Protein AF-A0A821J8G0-F1 (afdb_monomer_lite)

Foldseek 3Di:
DDDDLVVVQVVCVVVVHDRDPSVVSVVVVVVVCCVPPNDPDADPVSVVVVLVVQCDADPDQPDKGWVDWDAFADDDDDPPDPDGGDTDIDMDGNVRVVCVVPDPDDDDDDDDD

Organism: NCBI:txid392032

Structure (mmCIF, N/CA/C/O backbone):
data_AF-A0A821J8G0-F1
#
_entry.id   AF-A0A821J8G0-F1
#
loop_
_atom_site.group_PDB
_atom_site.id
_atom_site.type_symbol
_atom_site.label_atom_id
_atom_site.label_alt_id
_atom_site.label_comp_id
_atom_site.label_asym_id
_atom_site.label_entity_id
_atom_site.label_se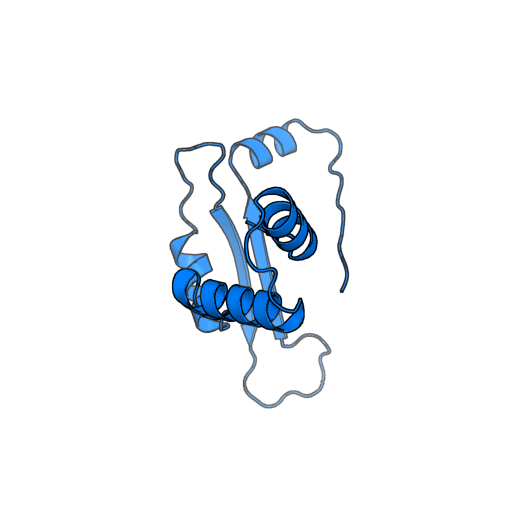q_id
_atom_site.pdbx_PDB_ins_code
_atom_site.Cartn_x
_atom_site.Cartn_y
_atom_site.Cartn_z
_atom_site.occupancy
_atom_site.B_iso_or_equiv
_atom_site.auth_seq_id
_atom_site.auth_comp_id
_atom_site.auth_asym_id
_atom_site.auth_atom_id
_atom_site.pdbx_PDB_model_num
ATOM 1 N N . MET A 1 1 ? -10.419 -1.274 8.152 1.00 43.28 1 MET A N 1
ATOM 2 C CA . MET A 1 1 ? -11.333 -0.496 9.026 1.00 43.28 1 MET A CA 1
ATOM 3 C C . MET A 1 1 ? -10.653 -0.242 10.377 1.00 43.28 1 MET A C 1
ATOM 5 O O . MET A 1 1 ? -10.329 -1.199 11.073 1.00 43.28 1 MET A O 1
ATOM 9 N N . LYS A 1 2 ? -10.337 1.013 10.735 1.00 56.31 2 LYS A N 1
ATOM 10 C CA . LYS A 1 2 ? -9.629 1.349 11.990 1.00 56.31 2 LYS A CA 1
ATOM 11 C C . LYS A 1 2 ? -10.662 1.588 13.095 1.00 56.31 2 LYS A C 1
ATOM 13 O O . LYS A 1 2 ? -11.156 2.695 13.262 1.00 56.31 2 LYS A O 1
ATOM 18 N N . ILE A 1 3 ? -11.048 0.525 13.793 1.00 69.06 3 ILE A N 1
ATOM 19 C CA . ILE A 1 3 ? -12.074 0.598 14.839 1.00 69.06 3 ILE A CA 1
ATOM 20 C C . ILE A 1 3 ? -11.456 1.184 16.117 1.00 69.06 3 ILE A C 1
ATOM 22 O O . ILE A 1 3 ? -10.424 0.694 16.579 1.00 69.06 3 ILE A O 1
ATOM 26 N N . ASN A 1 4 ? -12.067 2.234 16.677 1.00 78.12 4 ASN A N 1
ATOM 27 C CA . ASN A 1 4 ? -11.611 2.880 17.910 1.00 78.12 4 ASN A CA 1
ATOM 28 C C . ASN A 1 4 ? -12.134 2.107 19.140 1.00 78.12 4 ASN A C 1
ATOM 30 O O . ASN A 1 4 ? -13.348 2.086 19.356 1.00 78.12 4 ASN A O 1
ATOM 34 N N . PRO A 1 5 ? -11.259 1.514 19.976 1.00 80.38 5 PRO A N 1
ATOM 35 C CA . PRO A 1 5 ? -11.687 0.738 21.139 1.00 80.38 5 PRO A CA 1
ATOM 36 C C . PRO A 1 5 ? -12.512 1.547 22.143 1.00 80.38 5 PRO A C 1
ATOM 38 O O . PRO A 1 5 ? -13.409 0.991 22.763 1.00 80.38 5 PRO A O 1
ATOM 41 N N . LYS A 1 6 ? -12.249 2.857 22.285 1.00 83.88 6 LYS A N 1
ATOM 42 C CA . LYS A 1 6 ? -13.032 3.723 23.183 1.00 83.88 6 LYS A CA 1
ATOM 43 C C . LYS A 1 6 ? -14.495 3.789 22.751 1.00 83.88 6 LYS A C 1
ATOM 45 O O . LYS A 1 6 ? -15.380 3.578 23.567 1.00 83.88 6 LYS A O 1
ATOM 50 N N . ARG A 1 7 ? -14.724 3.957 21.446 1.00 85.19 7 ARG A N 1
ATOM 51 C CA . ARG A 1 7 ? -16.071 4.067 20.883 1.00 85.19 7 ARG A CA 1
ATOM 52 C C . ARG A 1 7 ? -16.887 2.785 21.053 1.00 85.19 7 ARG A C 1
ATOM 54 O O . ARG A 1 7 ? -18.092 2.852 21.234 1.00 85.19 7 ARG A O 1
ATOM 61 N N . ILE A 1 8 ? -16.243 1.616 21.014 1.00 85.62 8 ILE A N 1
ATOM 62 C CA . ILE A 1 8 ? -16.929 0.341 21.272 1.00 85.62 8 ILE A CA 1
ATOM 63 C C . ILE A 1 8 ? -17.373 0.245 22.734 1.00 85.62 8 ILE A C 1
ATOM 65 O O . ILE A 1 8 ? -18.478 -0.217 22.988 1.00 85.62 8 ILE A O 1
ATOM 69 N N . LEU A 1 9 ? -16.529 0.664 23.684 1.00 89.06 9 LEU A N 1
ATOM 70 C CA . LEU A 1 9 ? -16.881 0.632 25.108 1.00 89.06 9 LEU A CA 1
ATOM 71 C C . LEU A 1 9 ? -18.062 1.562 25.404 1.00 89.06 9 LEU A C 1
ATOM 73 O O . LEU A 1 9 ? -18.997 1.128 26.063 1.00 89.06 9 LEU A O 1
ATOM 77 N N . GLU A 1 10 ? -18.052 2.772 24.836 1.00 89.19 10 GLU A N 1
ATOM 78 C CA . GLU A 1 10 ? -19.171 3.726 24.926 1.00 89.19 10 GLU A CA 1
ATOM 79 C C . GLU A 1 10 ? -20.480 3.108 24.407 1.00 89.19 10 GLU A C 1
ATOM 81 O O . GLU A 1 10 ? -21.496 3.147 25.086 1.00 89.19 10 GLU A O 1
ATOM 86 N N . ILE A 1 11 ? -20.453 2.450 23.241 1.00 88.44 11 ILE A N 1
ATOM 87 C CA . ILE A 1 11 ? -21.650 1.810 22.665 1.00 88.44 11 ILE A CA 1
ATOM 88 C C . ILE A 1 11 ? -22.141 0.629 23.519 1.00 88.44 11 ILE A C 1
ATOM 90 O O . ILE A 1 11 ? -23.343 0.373 23.584 1.00 88.44 11 ILE A O 1
ATOM 94 N N . LEU A 1 12 ? -21.235 -0.136 24.137 1.00 88.75 12 LEU A N 1
ATOM 95 C CA . L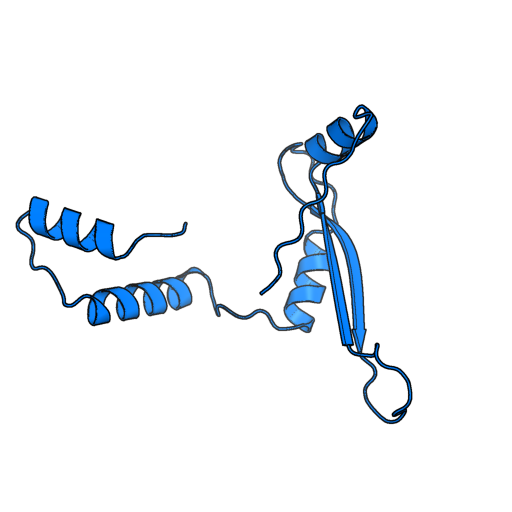EU A 1 12 ? -21.618 -1.236 25.029 1.00 88.75 12 LEU A CA 1
ATOM 96 C C . LEU A 1 12 ? -22.308 -0.706 26.290 1.00 88.75 12 LEU A C 1
ATOM 98 O O . LEU A 1 12 ? -23.310 -1.283 26.711 1.00 88.75 12 LEU A O 1
ATOM 102 N N . GLU A 1 13 ? -21.812 0.406 26.831 1.00 89.31 13 GLU A N 1
ATOM 103 C CA . GLU A 1 13 ? -22.399 1.103 27.976 1.00 89.31 13 GLU A CA 1
ATOM 104 C C . GLU A 1 13 ? -23.776 1.695 27.633 1.00 89.31 13 GLU A C 1
ATOM 106 O O . GLU A 1 13 ? -24.748 1.421 28.333 1.00 89.31 13 GLU A O 1
ATOM 111 N N . GLU A 1 14 ? -23.898 2.392 26.496 1.00 90.62 14 GLU A N 1
ATOM 112 C CA . GLU A 1 14 ? -25.169 2.933 25.982 1.00 90.62 14 GLU A CA 1
ATOM 113 C C . GLU A 1 14 ? -26.236 1.844 25.779 1.00 90.62 14 GLU A C 1
ATOM 115 O O . GLU A 1 14 ? -27.429 2.087 25.957 1.00 90.62 14 GLU A O 1
ATOM 120 N N . LYS A 1 15 ? -25.822 0.624 25.415 1.00 90.31 15 LYS A N 1
ATOM 121 C CA . LYS A 1 15 ? -26.721 -0.523 25.207 1.00 90.31 15 LYS A CA 1
ATOM 122 C C . LYS A 1 15 ? -27.018 -1.321 26.479 1.00 90.31 15 LYS A C 1
ATOM 124 O O . LYS A 1 15 ? -27.704 -2.339 26.389 1.00 90.31 15 LYS A O 1
ATOM 129 N N . GLY A 1 16 ? -26.496 -0.908 27.637 1.00 88.00 16 GLY A N 1
ATOM 130 C CA . GLY A 1 16 ? -26.658 -1.631 28.902 1.00 88.00 16 GLY A CA 1
ATOM 131 C C . GLY A 1 16 ? -26.019 -3.024 28.898 1.00 88.00 16 GLY A C 1
ATOM 132 O O . GLY A 1 16 ? -26.424 -3.898 29.662 1.00 88.00 16 GLY A O 1
ATOM 133 N N . LEU A 1 17 ? -25.048 -3.262 28.011 1.00 87.44 17 LEU A N 1
ATOM 134 C CA . LEU A 1 17 ? -24.320 -4.523 27.919 1.00 87.44 17 LEU A CA 1
ATOM 135 C C . LEU A 1 17 ? -23.108 -4.502 28.854 1.00 87.44 17 LEU A C 1
ATOM 137 O O . LEU A 1 17 ? -22.575 -3.451 29.200 1.00 87.44 17 LEU A O 1
ATOM 141 N N . HIS A 1 18 ? -22.636 -5.686 29.247 1.00 86.75 18 HIS A N 1
ATOM 142 C CA . HIS A 1 18 ? -21.439 -5.797 30.074 1.00 86.75 18 HIS A CA 1
ATOM 143 C C . HIS A 1 18 ? -20.224 -5.176 29.365 1.00 86.75 18 HIS A C 1
ATOM 145 O O . HIS A 1 18 ? -19.831 -5.623 28.285 1.00 86.75 18 HIS A O 1
ATOM 151 N N . VAL A 1 19 ? -19.619 -4.162 29.989 1.00 84.81 19 VAL A N 1
ATOM 152 C CA . VAL A 1 19 ? -18.452 -3.453 29.456 1.00 84.81 19 VAL A CA 1
ATOM 153 C C . VAL A 1 19 ? -17.172 -4.186 29.888 1.00 84.81 19 VAL A C 1
ATOM 155 O O . VAL A 1 19 ? -16.826 -4.169 31.072 1.00 84.81 19 VAL A O 1
ATOM 158 N N . PRO A 1 20 ? -16.439 -4.840 28.965 1.00 87.19 2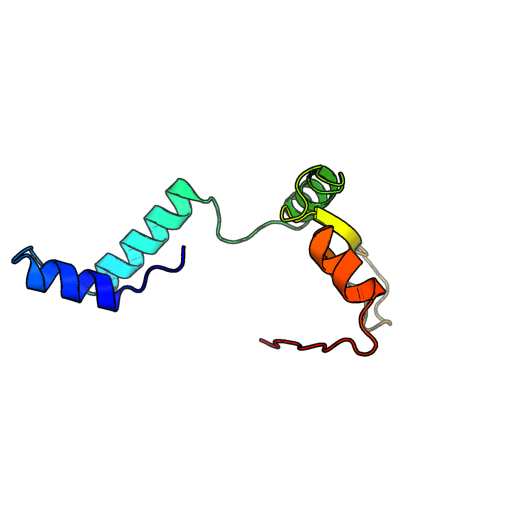0 PRO A N 1
ATOM 159 C CA . PRO A 1 20 ? -15.191 -5.516 29.298 1.00 87.19 20 PRO A CA 1
ATOM 160 C C . PRO A 1 20 ? -14.085 -4.500 29.614 1.00 87.19 20 PRO A C 1
ATOM 162 O O . PRO A 1 20 ? -14.124 -3.343 29.187 1.00 87.19 20 PRO A O 1
ATOM 165 N N . LYS A 1 21 ? -13.015 -4.937 30.292 1.00 88.31 21 LYS A N 1
ATOM 166 C CA . LYS A 1 21 ? -11.838 -4.078 30.493 1.00 88.31 21 LYS A CA 1
ATOM 167 C C . LYS A 1 21 ? -11.243 -3.696 29.136 1.00 88.31 21 LYS A C 1
ATOM 169 O O . LYS A 1 21 ? -11.102 -4.534 28.245 1.00 88.31 21 LYS A O 1
ATOM 174 N N . LYS A 1 22 ? -10.775 -2.452 28.999 1.00 84.06 22 LYS A N 1
ATOM 175 C CA . LYS A 1 22 ? -10.140 -1.939 27.767 1.00 84.06 22 LYS A CA 1
ATOM 176 C C . LYS A 1 22 ? -9.036 -2.858 27.217 1.00 84.06 22 LYS A C 1
ATOM 178 O O . LYS A 1 22 ? -8.902 -2.990 26.000 1.00 84.06 22 LYS A O 1
ATOM 183 N N . GLN A 1 23 ? -8.269 -3.509 28.095 1.00 85.81 23 GLN A N 1
ATOM 184 C CA . GLN A 1 23 ? -7.254 -4.496 27.706 1.00 85.81 23 GLN A CA 1
ATOM 185 C C . GLN A 1 23 ? -7.869 -5.730 27.032 1.00 85.81 23 GLN A C 1
ATOM 187 O O . GLN A 1 23 ? -7.383 -6.140 25.986 1.00 85.81 23 GLN A O 1
ATOM 192 N N . GLN A 1 24 ? -8.965 -6.275 27.569 1.00 87.56 24 GLN A N 1
ATOM 193 C CA . GLN A 1 24 ? -9.656 -7.432 26.990 1.00 87.56 24 GLN A CA 1
ATOM 194 C C . GLN A 1 24 ? -10.201 -7.106 25.599 1.00 87.56 24 GLN A C 1
ATOM 196 O O . GLN A 1 24 ? -10.012 -7.886 24.670 1.00 87.56 24 GLN A O 1
ATOM 201 N N . LEU A 1 25 ? -10.796 -5.920 25.433 1.00 87.81 25 LEU A N 1
ATOM 202 C CA . LEU A 1 25 ? -11.266 -5.464 24.127 1.00 87.81 25 LEU A CA 1
ATOM 203 C C . LEU A 1 25 ? -10.108 -5.284 23.137 1.00 87.81 25 LEU A C 1
ATOM 205 O O . LEU A 1 25 ? -10.206 -5.705 21.991 1.00 87.81 25 LEU A O 1
ATOM 209 N N . SER A 1 26 ? -9.000 -4.684 23.572 1.00 84.81 26 SER A N 1
ATOM 210 C CA . SER A 1 26 ? -7.817 -4.501 22.722 1.00 84.81 26 SER A CA 1
ATOM 211 C C . SER A 1 26 ? -7.252 -5.843 22.258 1.00 84.81 26 SER A C 1
ATOM 213 O O . SER A 1 26 ? -7.039 -6.033 21.062 1.00 84.81 26 SER A O 1
ATOM 215 N N . SER A 1 27 ? -7.084 -6.797 23.177 1.00 86.44 27 SER A N 1
ATOM 216 C CA . SER A 1 27 ? -6.620 -8.150 22.863 1.00 86.44 27 SER A CA 1
ATOM 217 C C . SER A 1 27 ? -7.580 -8.888 21.933 1.00 86.44 27 SER A C 1
ATOM 219 O O . SER A 1 27 ? -7.131 -9.521 20.980 1.00 86.44 27 SER A O 1
ATOM 221 N N . TYR A 1 28 ? -8.891 -8.757 22.153 1.00 86.44 28 TYR A N 1
ATOM 222 C CA . TYR A 1 28 ? -9.917 -9.321 21.277 1.00 86.44 28 TYR A CA 1
ATOM 223 C C . TYR A 1 28 ? -9.867 -8.721 19.869 1.00 86.44 28 TYR A C 1
ATOM 225 O O . TYR A 1 28 ? -9.902 -9.444 18.884 1.00 86.44 28 TYR A O 1
ATOM 233 N N . LEU A 1 29 ? -9.723 -7.401 19.737 1.00 85.06 29 LEU A N 1
ATOM 234 C CA . LEU A 1 29 ? -9.608 -6.757 18.426 1.00 85.06 29 LEU A CA 1
ATOM 235 C C . LEU A 1 29 ? -8.314 -7.149 17.704 1.00 85.06 29 LEU A C 1
ATOM 237 O O . LEU A 1 29 ? -8.319 -7.274 16.481 1.00 85.06 29 LEU A O 1
ATOM 241 N N . ILE A 1 30 ? -7.215 -7.349 18.436 1.00 82.31 30 ILE A N 1
ATOM 242 C CA . ILE A 1 30 ? -5.952 -7.845 17.875 1.00 82.31 30 ILE A CA 1
ATOM 243 C C . ILE A 1 30 ? -6.117 -9.285 17.382 1.00 82.31 30 ILE A C 1
ATOM 245 O O . ILE A 1 30 ? -5.727 -9.579 16.253 1.00 82.31 30 ILE A O 1
ATOM 249 N N . SER A 1 31 ? -6.704 -10.173 18.190 1.00 83.00 31 SER A N 1
ATOM 250 C CA . SER A 1 31 ? -6.916 -11.572 17.800 1.00 83.00 31 SER A CA 1
ATOM 251 C C . SER A 1 31 ? -7.894 -11.692 16.635 1.00 83.00 31 SER A C 1
ATOM 253 O O . SER A 1 31 ? -7.644 -12.443 15.698 1.00 83.00 31 SER A O 1
ATOM 255 N N . LEU A 1 32 ? -8.956 -10.888 16.635 1.00 83.62 32 LEU A N 1
ATOM 256 C CA . LEU A 1 32 ? -9.924 -10.817 15.550 1.00 83.62 32 LEU A CA 1
ATOM 257 C C . LEU A 1 32 ? -9.267 -10.292 14.270 1.00 83.62 32 LEU A C 1
ATOM 259 O O . LEU A 1 32 ? -9.489 -10.845 13.199 1.00 83.62 32 LEU A O 1
ATOM 263 N N . ARG A 1 33 ? -8.384 -9.291 14.370 1.00 76.75 33 ARG A N 1
ATOM 264 C CA . ARG A 1 33 ? -7.624 -8.808 13.212 1.00 76.75 33 ARG A CA 1
ATOM 265 C C . ARG A 1 33 ? -6.716 -9.896 12.641 1.00 76.75 33 ARG A C 1
ATOM 267 O O . ARG A 1 33 ? -6.764 -10.114 11.441 1.00 76.75 33 ARG A O 1
ATOM 274 N N . LYS A 1 34 ? -5.981 -10.620 13.490 1.00 74.69 34 LYS A N 1
ATOM 275 C CA . LYS A 1 34 ? -5.162 -11.768 13.063 1.00 74.69 34 LYS A CA 1
ATOM 276 C C . LYS A 1 34 ? -5.996 -12.881 12.422 1.00 74.69 34 LYS A C 1
ATOM 278 O O . LYS A 1 34 ? -5.551 -13.491 11.466 1.00 74.69 34 LYS A O 1
ATOM 283 N N . LYS A 1 35 ? -7.202 -13.139 12.941 1.00 78.25 35 LYS A N 1
ATOM 284 C CA . LYS A 1 35 ? -8.093 -14.197 12.443 1.00 78.25 35 LYS A CA 1
ATOM 285 C C . LYS A 1 35 ? -8.659 -13.900 11.052 1.00 78.25 35 LYS A C 1
ATOM 287 O O . LYS A 1 35 ? -8.872 -14.830 10.288 1.00 78.25 35 LYS A O 1
ATOM 292 N N . TYR A 1 36 ? -8.965 -12.636 10.759 1.00 75.00 36 TYR A N 1
ATOM 293 C CA . TYR A 1 36 ? -9.658 -12.253 9.523 1.00 75.00 36 TYR A CA 1
ATOM 294 C C . TYR A 1 36 ? -8.764 -11.590 8.469 1.00 75.00 36 TYR A C 1
ATOM 296 O O . TYR A 1 36 ? -9.164 -11.535 7.312 1.00 75.00 36 TYR A O 1
ATOM 304 N N . TYR A 1 37 ? -7.604 -11.052 8.851 1.00 69.50 37 TYR A N 1
ATOM 305 C CA . TYR A 1 37 ? -6.752 -10.238 7.973 1.00 69.50 37 TYR A CA 1
ATOM 306 C C . TYR A 1 37 ? -5.284 -10.696 7.962 1.00 69.50 37 TYR A C 1
ATOM 308 O O . TYR A 1 37 ? -4.420 -9.910 7.584 1.00 69.50 37 TYR A O 1
ATOM 316 N N . ASP A 1 38 ? -5.020 -11.936 8.389 1.00 66.44 38 ASP A N 1
ATOM 317 C CA . ASP A 1 38 ? -3.685 -12.531 8.531 1.00 66.44 38 ASP A CA 1
ATOM 318 C C . ASP A 1 38 ? -2.715 -11.720 9.416 1.00 66.44 38 ASP A C 1
ATOM 320 O O . ASP A 1 38 ? -3.100 -10.811 10.168 1.00 66.44 38 ASP A O 1
ATOM 324 N N . ALA A 1 39 ? -1.449 -12.144 9.447 1.00 64.38 39 ALA A N 1
ATOM 325 C CA . ALA A 1 39 ? -0.397 -11.490 10.207 1.00 64.38 39 ALA A CA 1
ATOM 326 C C . ALA A 1 39 ? -0.314 -9.996 9.850 1.00 64.38 39 ALA A C 1
ATOM 328 O O . ALA A 1 39 ? -0.362 -9.593 8.695 1.00 64.38 39 ALA A O 1
ATOM 329 N N . SER A 1 40 ? -0.126 -9.143 10.861 1.00 67.00 40 SER A 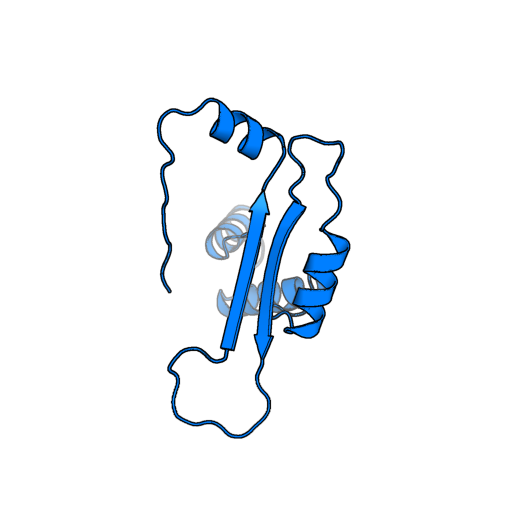N 1
ATOM 330 C CA . SER A 1 40 ? 0.040 -7.692 10.667 1.00 67.00 40 SER A CA 1
ATOM 331 C C . SER A 1 40 ? 1.361 -7.304 9.991 1.00 67.00 40 SER A C 1
ATOM 333 O O . SER A 1 40 ? 1.684 -6.120 9.905 1.00 67.00 40 SER A O 1
ATOM 335 N N . THR A 1 41 ? 2.154 -8.297 9.616 1.00 72.38 41 THR A N 1
ATOM 336 C CA . THR A 1 41 ? 3.487 -8.195 9.042 1.00 72.38 41 THR A CA 1
ATOM 337 C C . THR A 1 41 ? 3.479 -9.017 7.768 1.00 72.38 41 THR A C 1
ATOM 339 O O . THR A 1 41 ? 3.107 -10.185 7.817 1.00 72.38 41 THR A O 1
ATOM 342 N N . ILE A 1 42 ? 3.878 -8.398 6.666 1.00 79.56 42 ILE A N 1
ATOM 343 C CA . ILE A 1 42 ? 4.103 -9.062 5.385 1.00 79.56 42 ILE A CA 1
ATOM 344 C C . ILE A 1 42 ? 5.598 -9.374 5.285 1.00 79.56 42 ILE A C 1
ATOM 346 O O . ILE A 1 42 ? 6.418 -8.526 5.659 1.00 79.56 42 ILE A O 1
ATOM 350 N N . SER A 1 43 ? 5.965 -10.579 4.851 1.00 85.31 43 SER A N 1
ATOM 351 C CA . SER A 1 43 ? 7.365 -10.877 4.528 1.00 85.31 43 SER A CA 1
ATOM 352 C C . SER A 1 43 ? 7.787 -10.148 3.244 1.00 85.31 43 SER A C 1
ATOM 354 O O . SER A 1 43 ? 6.946 -9.649 2.494 1.00 85.31 43 SER A O 1
ATOM 356 N N . LEU A 1 44 ? 9.092 -10.052 2.974 1.00 83.50 44 LEU A N 1
ATOM 357 C CA . LEU A 1 44 ? 9.561 -9.443 1.724 1.00 83.50 44 LEU A CA 1
ATOM 358 C C . LEU A 1 44 ? 9.157 -10.275 0.499 1.00 83.50 44 LEU A C 1
ATOM 360 O O . LEU A 1 44 ? 8.699 -9.697 -0.482 1.00 83.50 44 LEU A O 1
ATOM 364 N N . ASP A 1 45 ? 9.217 -11.605 0.589 1.00 85.19 45 ASP A N 1
ATOM 365 C CA . ASP A 1 45 ? 8.761 -12.505 -0.481 1.00 85.19 45 ASP A CA 1
ATOM 366 C C . ASP A 1 45 ? 7.256 -12.359 -0.742 1.00 85.19 45 ASP A C 1
ATOM 368 O O . ASP A 1 45 ? 6.799 -12.301 -1.885 1.00 85.19 45 ASP A O 1
ATOM 372 N N . GLU A 1 46 ? 6.459 -12.247 0.325 1.00 87.44 46 GLU A N 1
ATOM 373 C CA . GLU A 1 46 ? 5.022 -11.996 0.216 1.00 87.44 46 GLU A CA 1
ATOM 374 C C . GLU A 1 46 ? 4.736 -10.623 -0.399 1.00 87.44 46 GLU A C 1
ATOM 376 O O . GLU A 1 46 ? 3.778 -10.479 -1.165 1.00 87.44 46 GLU A O 1
ATOM 381 N N . LEU A 1 47 ? 5.557 -9.617 -0.081 1.00 88.69 47 LEU A N 1
ATOM 382 C CA . LEU A 1 47 ? 5.454 -8.273 -0.638 1.00 88.69 47 LEU A CA 1
ATOM 383 C C . LEU A 1 47 ? 5.826 -8.248 -2.123 1.00 88.69 47 LEU A C 1
ATOM 385 O O . LEU A 1 47 ? 5.120 -7.594 -2.892 1.00 88.69 47 LEU A O 1
ATOM 389 N N . ASP A 1 48 ? 6.868 -8.969 -2.541 1.00 90.12 48 ASP A N 1
ATOM 390 C CA . ASP A 1 48 ? 7.220 -9.140 -3.956 1.00 90.12 48 ASP A CA 1
ATOM 391 C C . ASP A 1 48 ? 6.076 -9.830 -4.711 1.00 90.12 48 ASP A C 1
ATOM 393 O O . ASP A 1 48 ? 5.524 -9.276 -5.664 1.00 90.12 48 ASP A O 1
ATOM 397 N N . ALA A 1 49 ? 5.597 -10.970 -4.204 1.00 91.19 49 ALA A N 1
ATOM 398 C CA . ALA A 1 49 ? 4.466 -11.686 -4.790 1.00 91.19 49 ALA A CA 1
ATOM 399 C C . ALA A 1 49 ? 3.180 -10.838 -4.827 1.00 91.19 49 ALA A C 1
ATOM 401 O O . ALA A 1 49 ? 2.352 -10.961 -5.737 1.00 91.19 49 ALA A O 1
ATOM 402 N N . TRP A 1 50 ? 2.960 -9.972 -3.835 1.00 91.75 50 TRP A N 1
ATOM 403 C CA . TRP A 1 50 ? 1.852 -9.021 -3.846 1.00 91.75 50 TRP A CA 1
ATOM 404 C C . TRP A 1 50 ? 2.041 -7.944 -4.919 1.00 91.75 50 TRP A C 1
ATOM 406 O O . TRP A 1 50 ? 1.097 -7.686 -5.669 1.00 91.75 50 TRP A O 1
ATOM 416 N N . CYS A 1 51 ? 3.237 -7.363 -5.043 1.00 93.50 51 CYS A N 1
ATOM 417 C CA . CYS A 1 51 ? 3.543 -6.374 -6.074 1.00 93.50 51 CYS A CA 1
ATOM 418 C C . CYS A 1 51 ? 3.331 -6.946 -7.480 1.00 93.50 51 CYS A C 1
ATOM 420 O O . CYS A 1 51 ? 2.650 -6.324 -8.295 1.00 93.50 51 CYS A O 1
ATOM 422 N N . GLN A 1 52 ? 3.820 -8.163 -7.734 1.00 92.69 52 GLN A N 1
ATOM 423 C CA . GLN A 1 52 ? 3.641 -8.861 -9.010 1.00 92.69 52 GLN A CA 1
ATOM 424 C C . GLN A 1 52 ? 2.159 -9.074 -9.340 1.00 92.69 52 GLN A C 1
ATOM 426 O O . GLN A 1 52 ? 1.706 -8.705 -10.424 1.00 92.69 52 GLN A O 1
ATOM 431 N N . ARG A 1 53 ? 1.368 -9.592 -8.389 1.00 93.50 53 ARG A N 1
ATOM 432 C CA . ARG A 1 53 ? -0.073 -9.837 -8.591 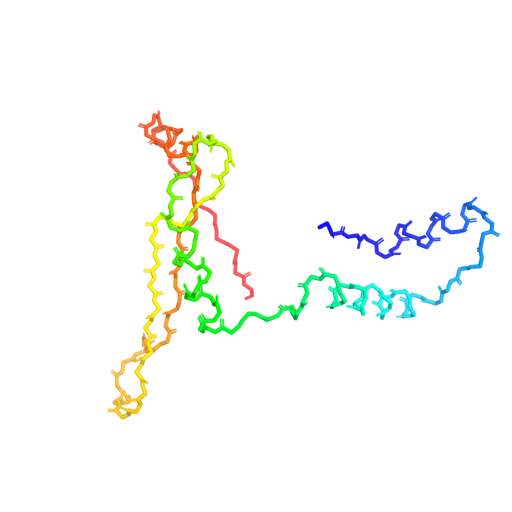1.00 93.50 53 ARG A CA 1
ATOM 433 C C . ARG A 1 53 ? -0.885 -8.567 -8.834 1.00 93.50 53 ARG A C 1
ATOM 435 O O . ARG A 1 53 ? -1.919 -8.630 -9.491 1.00 93.50 53 ARG A O 1
ATOM 442 N N . ASN A 1 54 ? -0.433 -7.430 -8.312 1.00 94.56 54 ASN A N 1
ATOM 443 C CA . ASN A 1 54 ? -1.127 -6.146 -8.425 1.00 94.56 54 ASN A CA 1
ATOM 444 C C . ASN A 1 54 ? -0.482 -5.210 -9.462 1.00 94.56 54 ASN A C 1
ATOM 446 O O . ASN A 1 54 ? -0.767 -4.017 -9.453 1.00 94.56 54 ASN A O 1
ATOM 450 N N . SER A 1 55 ? 0.373 -5.730 -10.347 1.00 94.19 55 SER A N 1
ATOM 451 C CA . SER A 1 55 ? 1.037 -4.955 -11.409 1.00 94.19 55 SER A CA 1
ATOM 452 C C . SER A 1 55 ? 0.178 -4.749 -12.663 1.00 94.19 55 SER A C 1
ATOM 454 O O . SER A 1 55 ? 0.502 -3.928 -13.518 1.00 94.19 55 SER A O 1
ATOM 456 N N . LEU A 1 56 ? -0.931 -5.481 -12.786 1.00 94.81 56 LEU A N 1
ATOM 457 C CA . LEU A 1 56 ? -1.877 -5.325 -13.887 1.00 94.81 56 LEU A CA 1
ATOM 458 C C . LEU A 1 56 ? -2.722 -4.067 -13.690 1.00 94.81 56 LEU A C 1
ATOM 460 O O . LEU A 1 56 ? -3.326 -3.879 -12.633 1.00 94.81 56 LEU A O 1
ATOM 464 N N . ILE A 1 57 ? -2.803 -3.241 -14.736 1.00 94.31 57 ILE A N 1
ATOM 465 C CA . ILE A 1 57 ? -3.627 -2.031 -14.743 1.00 94.31 57 ILE A CA 1
ATOM 466 C C . ILE A 1 57 ? -5.108 -2.442 -14.701 1.00 94.31 57 ILE A C 1
ATOM 468 O O . ILE A 1 57 ? -5.577 -3.072 -15.648 1.00 94.31 57 ILE A O 1
ATOM 472 N N . PRO A 1 58 ? -5.870 -2.078 -13.657 1.00 94.06 58 PRO A N 1
ATOM 473 C CA . PRO A 1 58 ? -7.288 -2.397 -13.572 1.00 94.06 58 PRO A CA 1
ATOM 474 C C . PRO A 1 58 ? -8.101 -1.592 -14.587 1.00 94.06 58 PRO A C 1
ATOM 476 O O . PRO A 1 58 ? -7.668 -0.515 -14.994 1.00 94.06 58 PRO A O 1
ATOM 479 N N . ASP A 1 59 ? -9.284 -2.078 -14.962 1.00 94.81 59 ASP A N 1
ATOM 480 C CA . ASP A 1 59 ? -10.234 -1.318 -15.794 1.00 94.81 59 ASP A CA 1
ATOM 481 C C . ASP A 1 59 ? -10.976 -0.232 -15.005 1.00 94.81 59 ASP A C 1
ATOM 483 O O . ASP A 1 59 ? -11.359 0.789 -15.566 1.00 94.81 59 ASP A O 1
ATOM 487 N N . ASP A 1 60 ? -11.158 -0.447 -13.701 1.00 95.38 60 ASP A N 1
ATOM 488 C CA . ASP A 1 60 ? -11.744 0.527 -12.780 1.00 95.38 60 ASP A CA 1
ATOM 489 C C . ASP A 1 60 ? -10.739 1.649 -12.477 1.00 95.38 60 ASP A C 1
ATOM 491 O O . ASP A 1 60 ? -9.642 1.399 -11.966 1.00 95.38 60 ASP A O 1
ATOM 495 N N . ASP A 1 61 ? -11.132 2.890 -12.770 1.00 93.62 61 ASP A N 1
ATOM 496 C CA . ASP A 1 61 ? -10.289 4.078 -12.632 1.00 93.62 61 ASP A CA 1
ATOM 497 C C . ASP A 1 61 ? -9.875 4.393 -11.189 1.00 93.62 61 ASP A C 1
ATOM 499 O O . ASP A 1 61 ? -8.854 5.063 -10.977 1.00 93.62 61 ASP A O 1
ATOM 503 N N . ASP A 1 62 ? -10.644 3.912 -10.208 1.00 94.25 62 ASP A N 1
ATOM 504 C CA . ASP A 1 62 ? -10.408 4.113 -8.779 1.00 94.25 62 ASP A CA 1
ATOM 505 C C . ASP A 1 62 ? -9.717 2.931 -8.102 1.00 94.25 62 ASP A C 1
ATOM 507 O O . ASP A 1 62 ? -9.298 3.029 -6.942 1.00 94.25 62 ASP A O 1
ATOM 511 N N . LYS A 1 63 ? -9.530 1.825 -8.824 1.00 95.12 63 LYS A N 1
ATOM 512 C CA . LYS A 1 63 ? -8.839 0.662 -8.284 1.00 95.12 63 LYS A CA 1
ATOM 513 C C . LYS A 1 63 ? -7.317 0.870 -8.336 1.00 95.12 63 LYS A C 1
ATOM 515 O O . LYS A 1 63 ? -6.764 1.149 -9.404 1.00 95.12 63 LYS A O 1
ATOM 520 N N . PRO A 1 64 ? -6.611 0.742 -7.197 1.00 95.69 64 PRO A N 1
ATOM 521 C CA . PRO A 1 64 ? -5.171 0.934 -7.155 1.00 95.69 64 PRO A CA 1
ATOM 522 C C . PRO A 1 64 ? -4.413 -0.253 -7.746 1.00 95.69 64 PRO A C 1
ATOM 524 O O . PRO A 1 64 ? -4.861 -1.398 -7.667 1.00 95.69 64 PRO A O 1
ATOM 527 N N . TRP A 1 65 ? -3.229 0.036 -8.274 1.00 96.44 65 TRP A N 1
ATOM 528 C CA . TRP A 1 65 ? -2.286 -0.951 -8.787 1.00 96.44 65 TRP A CA 1
ATOM 529 C C . TRP A 1 65 ? -0.842 -0.503 -8.568 1.00 96.44 65 TRP A C 1
ATOM 531 O O . TRP A 1 65 ? -0.563 0.677 -8.325 1.00 96.44 65 TRP A O 1
ATOM 541 N N . VAL A 1 66 ? 0.076 -1.461 -8.621 1.00 96.88 66 VAL A N 1
ATOM 542 C CA . VAL A 1 66 ? 1.512 -1.237 -8.463 1.00 96.88 66 VAL A CA 1
ATOM 543 C C . VAL A 1 66 ? 2.101 -0.874 -9.820 1.00 96.88 66 VAL A C 1
ATOM 545 O O . VAL A 1 66 ? 2.273 -1.734 -10.676 1.00 96.88 66 VAL A O 1
ATOM 548 N N . LEU A 1 67 ? 2.446 0.401 -10.001 1.00 94.88 67 LEU A N 1
ATOM 549 C CA . LEU A 1 67 ? 3.052 0.892 -11.242 1.00 94.88 67 LEU A CA 1
ATOM 550 C C . LEU A 1 67 ? 4.517 0.461 -11.360 1.00 94.88 67 LEU A C 1
ATOM 552 O O . LEU A 1 67 ? 4.988 0.122 -12.443 1.00 94.88 67 LEU A O 1
ATOM 556 N N . LYS A 1 68 ? 5.261 0.523 -10.253 1.00 93.69 68 LYS A N 1
ATOM 557 C CA . LYS A 1 68 ? 6.667 0.115 -10.202 1.00 93.69 68 LYS A CA 1
ATOM 558 C C . LYS A 1 68 ? 7.065 -0.232 -8.780 1.00 93.69 68 LYS A C 1
ATOM 560 O O . LYS A 1 68 ? 6.608 0.410 -7.836 1.00 93.69 68 LYS A O 1
ATOM 565 N N . TYR A 1 69 ? 7.956 -1.198 -8.630 1.00 93.62 69 TYR A N 1
ATOM 566 C CA . TYR A 1 69 ? 8.555 -1.530 -7.350 1.00 93.62 69 TYR A CA 1
ATOM 567 C C . TYR A 1 69 ? 10.021 -1.952 -7.527 1.00 93.62 69 TYR A C 1
ATOM 569 O O . TYR A 1 69 ? 10.456 -2.265 -8.634 1.00 93.62 69 TYR A O 1
ATOM 577 N N . GLN A 1 70 ? 10.788 -1.858 -6.448 1.00 89.69 70 GLN A N 1
ATOM 578 C CA . GLN A 1 70 ? 12.202 -2.195 -6.343 1.00 89.69 70 GLN A CA 1
ATOM 579 C C . GLN A 1 70 ? 12.396 -2.867 -4.992 1.00 89.69 70 GLN A C 1
ATOM 581 O O . GLN A 1 70 ? 12.049 -2.288 -3.956 1.00 89.69 70 GLN A O 1
ATOM 586 N N . ILE A 1 71 ? 12.934 -4.078 -5.015 1.00 86.56 71 ILE A N 1
ATOM 587 C CA . ILE A 1 71 ? 13.308 -4.807 -3.814 1.00 86.56 71 ILE A CA 1
ATOM 588 C C . ILE A 1 71 ? 14.715 -5.340 -4.073 1.00 86.56 71 ILE A C 1
ATOM 590 O O . ILE A 1 71 ? 14.913 -6.167 -4.958 1.00 86.56 71 ILE A O 1
ATOM 594 N N . GLU A 1 72 ? 15.689 -4.768 -3.372 1.00 79.44 72 GLU A N 1
ATOM 595 C CA . GLU A 1 72 ? 17.102 -5.129 -3.477 1.00 79.44 72 GLU A CA 1
ATOM 596 C C . GLU A 1 72 ? 17.590 -5.660 -2.134 1.00 79.44 72 GLU A C 1
ATOM 598 O O . GLU A 1 72 ? 17.409 -5.006 -1.099 1.00 79.44 72 GLU A O 1
ATOM 603 N N . TYR A 1 73 ? 18.221 -6.831 -2.195 1.00 69.62 73 TYR A N 1
ATOM 604 C CA . TYR A 1 73 ? 18.885 -7.503 -1.087 1.00 69.62 73 TYR A CA 1
ATOM 605 C C . TYR A 1 73 ? 20.238 -8.005 -1.595 1.00 69.62 73 TYR A C 1
ATOM 607 O O . TYR A 1 73 ? 20.289 -8.755 -2.570 1.00 69.62 73 TYR A O 1
ATOM 615 N N . GLU A 1 74 ? 21.324 -7.590 -0.947 1.00 60.91 74 GLU A N 1
ATOM 616 C CA . GLU A 1 74 ? 22.604 -8.287 -1.062 1.00 60.91 74 GLU A CA 1
ATOM 617 C C . GLU A 1 74 ? 22.780 -9.177 0.167 1.00 60.91 74 GLU A C 1
ATOM 619 O O . GLU A 1 74 ? 23.043 -8.691 1.271 1.00 60.91 74 GLU A O 1
ATOM 624 N N . ASP A 1 75 ? 22.648 -10.485 -0.046 1.00 57.16 75 ASP A N 1
ATOM 625 C CA . ASP A 1 75 ? 23.191 -11.480 0.866 1.00 57.16 75 ASP A CA 1
ATOM 626 C C . ASP A 1 75 ? 24.716 -11.511 0.676 1.00 57.16 75 ASP A C 1
ATOM 628 O O . ASP A 1 75 ? 25.229 -11.879 -0.376 1.00 57.16 75 ASP A O 1
ATOM 632 N N . GLU A 1 76 ? 25.416 -11.116 1.738 1.00 54.09 76 GLU A N 1
ATOM 633 C CA . GLU A 1 76 ? 26.843 -11.332 1.993 1.00 54.09 76 GLU A CA 1
ATOM 634 C C . GLU A 1 76 ? 27.897 -10.415 1.317 1.00 54.09 76 GLU A C 1
ATOM 636 O O . GLU A 1 76 ? 28.082 -10.339 0.109 1.00 54.09 76 GLU A O 1
ATOM 641 N N . ILE A 1 77 ? 28.703 -9.808 2.206 1.00 52.59 77 ILE A N 1
ATOM 642 C CA . ILE A 1 77 ? 30.089 -9.344 2.015 1.00 52.59 77 ILE A CA 1
ATOM 643 C C . ILE A 1 77 ? 30.268 -8.180 1.030 1.00 52.59 77 ILE A C 1
ATOM 645 O O . ILE A 1 77 ? 30.830 -8.346 -0.038 1.00 52.59 77 ILE A O 1
ATOM 649 N N . ASN A 1 78 ? 29.898 -6.961 1.430 1.00 48.16 78 ASN A N 1
ATOM 650 C CA . ASN A 1 78 ? 30.658 -5.747 1.084 1.00 48.16 78 ASN A CA 1
ATOM 651 C C . ASN A 1 78 ? 30.185 -4.603 1.991 1.00 48.16 78 ASN A C 1
ATOM 653 O O . ASN A 1 78 ? 29.079 -4.088 1.823 1.00 48.16 78 ASN A O 1
ATOM 657 N N . LYS A 1 79 ? 31.019 -4.270 2.984 1.00 49.88 79 LYS A N 1
ATOM 658 C CA . LYS A 1 79 ? 30.745 -3.388 4.133 1.00 49.88 79 LYS A CA 1
ATOM 659 C C . LYS A 1 79 ? 30.948 -1.888 3.851 1.00 49.88 79 LYS A C 1
ATOM 661 O O . LYS A 1 79 ? 31.197 -1.158 4.797 1.00 49.88 79 LYS A O 1
ATOM 666 N N . ASP A 1 80 ? 30.826 -1.428 2.607 1.00 57.97 80 ASP A N 1
ATOM 667 C CA . ASP A 1 80 ? 31.228 -0.052 2.255 1.00 57.97 80 ASP A CA 1
ATOM 668 C C . ASP A 1 80 ? 30.177 0.773 1.493 1.00 57.97 80 ASP A C 1
ATOM 670 O O . ASP A 1 80 ? 30.532 1.743 0.832 1.00 57.97 80 ASP A O 1
ATOM 674 N N . ASP A 1 81 ? 28.878 0.462 1.586 1.00 53.19 81 ASP A N 1
ATOM 675 C CA . ASP A 1 81 ? 27.869 1.388 1.045 1.00 53.19 81 ASP A CA 1
ATOM 676 C C . ASP A 1 81 ? 26.574 1.397 1.873 1.00 53.19 81 ASP A C 1
ATOM 678 O O . ASP A 1 81 ? 25.960 0.351 2.101 1.00 53.19 81 ASP A O 1
ATOM 682 N N . ASP A 1 82 ? 26.151 2.586 2.312 1.00 55.25 82 ASP A N 1
ATOM 683 C CA . ASP A 1 82 ? 25.053 2.894 3.256 1.00 55.25 82 ASP A CA 1
ATOM 684 C C . ASP A 1 82 ? 23.636 2.538 2.734 1.00 55.25 82 ASP A C 1
ATOM 686 O O . ASP A 1 82 ? 22.619 3.067 3.186 1.00 55.25 82 ASP A O 1
ATOM 690 N N . ASN A 1 83 ? 23.524 1.652 1.741 1.00 55.97 83 ASN A N 1
ATOM 691 C CA . ASN A 1 83 ? 22.356 1.587 0.862 1.00 55.97 83 ASN A CA 1
ATOM 692 C C . ASN A 1 83 ? 21.799 0.192 0.552 1.00 55.97 83 ASN A C 1
ATOM 694 O O . ASN A 1 83 ? 20.972 0.078 -0.353 1.00 55.97 83 ASN A O 1
ATOM 698 N N . LYS A 1 84 ? 22.189 -0.852 1.285 1.00 57.69 84 LYS A N 1
ATOM 699 C CA . LYS A 1 84 ? 22.005 -2.241 0.820 1.00 57.69 84 LYS A CA 1
ATOM 700 C C . LYS A 1 84 ? 20.712 -2.969 1.183 1.00 57.69 84 LYS A C 1
ATOM 702 O O . LYS A 1 84 ? 20.607 -4.149 0.904 1.00 57.69 84 LYS A O 1
ATOM 707 N N . ASN A 1 85 ? 19.705 -2.300 1.735 1.00 67.94 85 ASN A N 1
ATOM 708 C CA . ASN A 1 85 ? 18.399 -2.927 1.967 1.00 67.94 85 ASN A CA 1
ATOM 709 C C . ASN A 1 85 ? 17.284 -1.919 1.706 1.00 67.94 85 ASN A C 1
ATOM 711 O O . ASN A 1 85 ? 16.881 -1.167 2.598 1.00 67.94 85 ASN A O 1
ATOM 715 N N . LYS A 1 86 ? 16.798 -1.871 0.465 1.00 77.06 86 LYS A N 1
ATOM 716 C CA . LYS A 1 8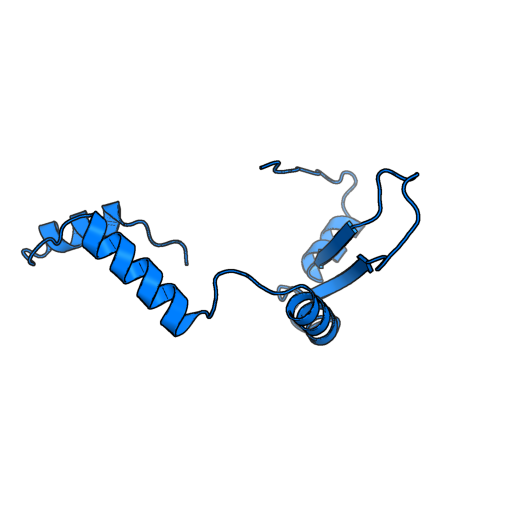6 ? 15.729 -0.954 0.066 1.00 77.06 86 LYS A CA 1
ATOM 717 C C . LYS A 1 86 ? 14.574 -1.728 -0.532 1.00 77.06 86 LYS A C 1
ATOM 719 O O . LYS A 1 86 ? 14.718 -2.410 -1.540 1.00 77.06 86 LYS A O 1
ATOM 724 N N . PHE A 1 87 ? 13.403 -1.515 0.053 1.00 84.75 87 PHE A N 1
ATOM 725 C CA . PHE A 1 87 ? 12.136 -1.825 -0.584 1.00 84.75 87 PHE A CA 1
ATOM 726 C C . PHE A 1 87 ? 11.421 -0.510 -0.892 1.00 84.75 87 PHE A C 1
ATOM 728 O O . PHE A 1 87 ? 11.293 0.376 -0.041 1.00 84.75 87 PHE A O 1
ATOM 735 N N . ARG A 1 88 ? 10.987 -0.350 -2.137 1.00 88.69 88 ARG A N 1
ATOM 736 C CA . ARG A 1 88 ? 10.220 0.807 -2.600 1.00 88.69 88 ARG A CA 1
ATOM 737 C C . ARG A 1 88 ? 9.164 0.311 -3.562 1.00 88.69 88 ARG A C 1
ATOM 739 O O . ARG A 1 88 ? 9.457 -0.485 -4.443 1.00 88.69 88 ARG A O 1
ATOM 746 N N . PHE A 1 89 ? 7.947 0.802 -3.429 1.00 91.81 89 PHE A N 1
ATOM 747 C CA . PHE A 1 89 ? 6.882 0.507 -4.374 1.00 91.81 89 PHE A CA 1
ATOM 748 C C . PHE A 1 89 ? 6.021 1.749 -4.558 1.00 91.81 89 PHE A C 1
ATOM 750 O O . PHE A 1 89 ? 5.855 2.552 -3.640 1.00 91.81 89 PHE A O 1
ATOM 757 N N . PHE A 1 90 ? 5.518 1.925 -5.771 1.00 93.56 90 PHE A N 1
ATOM 758 C CA . PHE A 1 90 ? 4.690 3.049 -6.159 1.00 93.56 90 PHE A CA 1
ATOM 759 C C . PHE A 1 90 ? 3.314 2.528 -6.559 1.00 93.56 90 PHE A C 1
ATOM 761 O O . PHE A 1 90 ? 3.175 1.775 -7.526 1.00 93.56 90 PHE A O 1
ATOM 768 N N . VAL A 1 91 ? 2.309 2.922 -5.780 1.00 95.25 91 VAL A N 1
ATOM 769 C CA . VAL A 1 91 ? 0.906 2.563 -5.993 1.00 95.25 91 VAL A CA 1
ATOM 770 C C . VAL A 1 91 ? 0.174 3.777 -6.532 1.00 95.25 91 VAL A C 1
ATOM 772 O O . VAL A 1 91 ? 0.345 4.885 -6.026 1.00 95.25 91 VAL A O 1
ATOM 775 N N . THR A 1 92 ? -0.659 3.568 -7.541 1.00 95.69 92 THR A N 1
ATOM 776 C CA . THR A 1 92 ? -1.446 4.639 -8.150 1.00 95.69 92 THR A CA 1
ATOM 777 C C . THR A 1 92 ? -2.797 4.121 -8.635 1.00 95.69 92 THR A C 1
ATOM 779 O O . THR A 1 92 ? -3.048 2.918 -8.623 1.00 95.69 92 THR A O 1
ATOM 782 N N . THR A 1 93 ? -3.667 5.028 -9.068 1.00 96.94 93 THR A N 1
ATOM 783 C CA . THR A 1 93 ? -4.918 4.732 -9.782 1.00 96.94 93 THR A CA 1
ATOM 784 C C . THR A 1 93 ? -4.895 5.434 -11.141 1.00 96.94 93 THR A C 1
ATOM 786 O O . THR A 1 93 ? -4.118 6.377 -11.339 1.00 96.94 93 THR A O 1
ATOM 789 N N . ARG A 1 94 ? -5.742 5.021 -12.095 1.00 95.25 94 ARG A N 1
ATOM 790 C CA . ARG A 1 94 ? -5.830 5.722 -13.392 1.00 95.25 94 ARG A CA 1
ATOM 791 C C . ARG A 1 94 ? -6.259 7.172 -13.197 1.00 95.25 94 ARG A C 1
ATOM 793 O O . ARG A 1 94 ? -5.643 8.070 -13.769 1.00 95.25 94 ARG A O 1
ATOM 800 N N . ARG A 1 95 ? -7.236 7.407 -12.314 1.00 95.44 95 ARG A N 1
ATOM 801 C CA . ARG A 1 95 ? -7.692 8.760 -11.975 1.00 95.44 95 ARG A CA 1
ATOM 802 C C . ARG A 1 95 ? -6.570 9.623 -11.398 1.00 95.44 95 ARG A C 1
ATOM 804 O O . ARG A 1 95 ? -6.459 10.792 -11.758 1.00 95.44 95 ARG A O 1
ATOM 811 N N . LEU A 1 96 ? -5.711 9.064 -10.541 1.00 93.38 96 LEU A N 1
ATOM 812 C CA . LEU A 1 96 ? -4.584 9.804 -9.971 1.00 93.38 96 LEU A CA 1
ATOM 813 C C . LEU A 1 96 ? -3.541 10.170 -11.035 1.00 93.38 96 LEU A C 1
ATOM 815 O O . LEU A 1 96 ? -3.083 11.310 -11.057 1.00 93.38 96 LEU A O 1
ATOM 819 N N . LEU A 1 97 ? -3.204 9.242 -11.937 1.00 93.69 97 LEU A N 1
ATOM 820 C CA . LEU A 1 97 ? -2.289 9.517 -13.052 1.00 93.69 97 LEU A CA 1
ATOM 821 C C . LEU A 1 97 ? -2.853 10.573 -14.008 1.00 93.69 97 LEU A C 1
ATOM 823 O O . LEU A 1 97 ? -2.129 11.485 -14.405 1.00 93.69 97 LEU A O 1
ATOM 827 N N . PHE A 1 98 ? -4.144 10.491 -14.333 1.00 94.19 98 PHE A N 1
ATOM 828 C CA . PHE A 1 98 ? -4.818 11.496 -15.149 1.00 94.19 98 PHE A CA 1
ATOM 829 C C . PHE A 1 98 ? -4.761 12.876 -14.487 1.00 94.19 98 PHE A C 1
ATOM 831 O O . PHE A 1 98 ? -4.286 13.832 -15.099 1.00 94.19 98 PHE A O 1
ATOM 838 N N . ASN A 1 99 ? -5.146 12.972 -13.213 1.00 93.94 99 ASN A N 1
ATOM 839 C CA . ASN A 1 99 ? -5.091 14.228 -12.466 1.00 93.94 99 ASN A CA 1
ATOM 840 C C . ASN A 1 99 ? -3.665 14.787 -12.399 1.00 93.94 99 ASN A C 1
ATOM 842 O O . ASN A 1 99 ? -3.475 15.989 -12.579 1.00 93.94 99 ASN A O 1
ATOM 846 N N . ALA A 1 100 ? -2.658 13.934 -12.189 1.00 92.50 100 ALA A N 1
ATOM 847 C CA . ALA A 1 100 ? -1.259 14.346 -12.205 1.00 92.50 100 ALA A CA 1
ATOM 848 C C . ALA A 1 100 ? -0.835 14.900 -13.576 1.00 92.50 100 ALA A C 1
ATOM 850 O O . ALA A 1 100 ? -0.110 15.888 -13.622 1.00 92.50 100 ALA A O 1
ATOM 851 N N . SER A 1 101 ? -1.326 14.324 -14.680 1.00 93.81 101 SER A N 1
ATOM 852 C CA . SER A 1 101 ? -0.986 14.768 -16.042 1.00 93.81 101 SER A CA 1
ATOM 853 C C . SER A 1 101 ? -1.514 16.162 -16.403 1.00 93.81 101 SER A C 1
ATOM 855 O O . SER A 1 101 ? -0.903 16.853 -17.212 1.00 93.81 101 SER A O 1
ATOM 857 N N . ILE A 1 102 ? -2.620 16.591 -15.786 1.00 95.69 102 ILE A N 1
ATOM 858 C CA . ILE A 1 102 ? -3.237 17.911 -16.014 1.00 95.69 102 ILE A CA 1
ATOM 859 C C . ILE A 1 102 ? -2.909 18.926 -14.910 1.00 95.69 102 ILE A C 1
ATOM 861 O O . ILE A 1 102 ? -3.324 20.084 -14.978 1.00 95.69 102 ILE A O 1
ATOM 865 N N . SER A 1 103 ? -2.184 18.505 -13.874 1.00 94.06 103 SER A N 1
ATOM 866 C CA . SER A 1 103 ? -1.822 19.362 -12.749 1.00 94.06 103 SER A CA 1
ATOM 867 C C . SER A 1 103 ? -0.529 20.118 -13.034 1.00 94.06 103 SER A C 1
ATOM 869 O O . SER A 1 103 ? 0.487 19.530 -13.387 1.00 94.06 103 SER A O 1
ATOM 871 N N . TYR A 1 104 ? -0.529 21.431 -12.795 1.00 94.25 104 TYR A N 1
ATOM 872 C CA . TYR A 1 104 ? 0.685 22.252 -12.900 1.00 94.25 104 TYR A CA 1
ATOM 873 C C . TYR A 1 104 ? 1.653 22.047 -11.721 1.00 94.25 104 TYR A C 1
ATOM 875 O O . TYR A 1 104 ? 2.847 22.320 -11.823 1.00 94.25 104 TYR A O 1
ATOM 883 N N . LYS A 1 105 ? 1.139 21.594 -10.571 1.00 90.69 105 LYS A N 1
ATOM 884 C CA . LYS A 1 105 ? 1.911 21.369 -9.344 1.00 90.69 105 LYS A CA 1
ATOM 885 C C . LYS A 1 105 ? 1.529 20.033 -8.730 1.00 90.69 105 LYS A C 1
ATOM 887 O O . LYS A 1 105 ? 0.349 19.701 -8.661 1.00 90.69 105 LYS A O 1
ATOM 892 N N . ILE A 1 106 ? 2.530 19.314 -8.236 1.00 85.69 106 ILE A N 1
ATOM 893 C CA . ILE A 1 106 ? 2.353 18.081 -7.472 1.00 85.69 106 ILE A CA 1
ATOM 894 C C . ILE A 1 106 ? 2.743 18.385 -6.028 1.00 85.69 106 ILE A C 1
ATOM 896 O O . ILE A 1 106 ? 3.865 18.813 -5.760 1.00 85.69 106 ILE A O 1
ATOM 900 N N . HIS A 1 107 ? 1.809 18.181 -5.103 1.00 84.31 107 HIS A N 1
ATOM 901 C CA . HIS A 1 107 ? 2.094 18.241 -3.676 1.00 84.31 107 HIS A CA 1
ATOM 902 C C . HIS A 1 107 ? 2.575 16.870 -3.210 1.00 84.31 107 HIS A C 1
ATOM 904 O O . HIS A 1 107 ? 1.900 15.866 -3.430 1.00 84.31 107 HIS A O 1
ATOM 910 N N . VAL A 1 108 ? 3.743 16.840 -2.575 1.00 82.88 108 VAL A N 1
ATOM 911 C CA . VAL A 1 108 ? 4.322 15.629 -1.995 1.00 82.88 108 VAL A CA 1
ATOM 912 C C . VAL A 1 108 ? 4.371 15.823 -0.489 1.00 82.88 108 VAL A C 1
ATOM 914 O O . VAL A 1 108 ? 4.946 16.800 -0.013 1.00 82.88 108 VAL A O 1
ATOM 917 N N . ASP A 1 109 ? 3.758 14.897 0.237 1.00 86.94 109 ASP A N 1
ATOM 918 C CA . ASP A 1 109 ? 3.849 14.804 1.689 1.00 86.94 109 ASP A CA 1
ATOM 919 C C . ASP A 1 109 ? 4.546 13.493 2.058 1.00 86.94 109 ASP A C 1
ATOM 921 O O . ASP A 1 109 ? 4.353 12.465 1.402 1.00 86.94 109 ASP A O 1
ATOM 925 N N . ALA A 1 110 ? 5.380 13.537 3.092 1.00 82.94 110 ALA A N 1
ATOM 926 C CA . ALA A 1 110 ? 6.124 12.385 3.572 1.00 82.94 110 ALA A CA 1
ATOM 927 C C . ALA A 1 110 ? 5.845 12.199 5.061 1.00 82.94 110 ALA A C 1
ATOM 929 O O . ALA A 1 110 ? 6.172 13.049 5.886 1.00 82.94 110 ALA A O 1
ATOM 930 N N . THR A 1 111 ? 5.259 11.056 5.412 1.00 76.88 111 THR A N 1
ATOM 931 C CA . THR A 1 111 ? 5.097 10.662 6.811 1.00 76.88 111 THR A CA 1
ATOM 932 C C . THR A 1 111 ? 6.307 9.843 7.247 1.00 76.88 111 THR A C 1
ATOM 934 O O . THR A 1 111 ? 6.485 8.708 6.803 1.00 76.88 111 THR A O 1
ATOM 937 N N . TYR A 1 112 ? 7.122 10.409 8.133 1.00 70.19 112 TYR A N 1
ATOM 938 C CA . TYR A 1 112 ? 8.204 9.691 8.807 1.00 70.19 112 TYR A CA 1
ATOM 939 C C . TYR A 1 112 ? 7.665 9.004 10.071 1.00 70.19 112 TYR A C 1
ATOM 941 O O . TYR A 1 112 ? 6.729 9.506 10.699 1.00 70.19 112 TYR A O 1
ATOM 949 N N . LYS A 1 113 ? 8.213 7.832 10.407 1.00 51.62 113 LYS A N 1
ATOM 950 C CA . LYS A 1 113 ? 7.941 7.136 11.673 1.00 51.62 113 LYS A CA 1
ATOM 951 C C . LYS A 1 113 ? 8.970 7.511 12.723 1.00 51.62 113 LYS A C 1
ATOM 953 O O . LYS A 1 113 ? 10.142 7.681 12.328 1.00 51.62 113 LYS A O 1
#

Secondary structure (DSSP, 8-state):
----HHHHHHHHHHTT-----HHHHHHHHHHHHHHHH--SS--HHHHHHHHHHT-SPPSSTTS-EEEEEEEEE--S-----TT-EEEEEEEE-HHHHHHHHH-S---------

Radius of gyration: 21.02 Å; chains: 1; bounding box: 58×36×46 Å

pLDDT: mean 82.82, std 13.29, range [43.28, 96.94]

Sequence (113 aa):
MKINPKRILEILEEKGLHVPKKQQLSSYLISLRKKYYDASTISLDELDAWCQRNSLIPDDDDKPWVLKYQIEYEDEINKDDDNKNKFRFFVTTRRLLFNASISYKIHVDATYK